Protein AF-A0A2G9USZ8-F1 (afdb_monomer_lite)

Secondary structure (DSSP, 8-state):
-PPPPHHHHHHHHHHHHHHHHHHHHHHT-TTT--EEEEEESSHHHHHHHHHHHHHHHHHT--EEEEEEE-------BTTB---HHHHHHHHHHHHHH--

pLDDT: mean 91.25, std 9.23, range [47.84, 97.75]

Foldseek 3Di:
DDDDPPVNVVVVVVVVVVVVVVVLVQQLDPVRDEDEAEFELDDVRVVVSVVVVVVCVVSNGHYDHYHHPPAQDADDDVNDRPDPVSVVSNVSSVVSVVD

Structure (mmCIF, N/CA/C/O backbone):
data_AF-A0A2G9USZ8-F1
#
_entry.id   AF-A0A2G9USZ8-F1
#
loop_
_atom_site.group_PDB
_atom_site.id
_atom_site.type_symbol
_atom_site.label_atom_id
_atom_site.label_alt_id
_atom_site.label_comp_id
_atom_site.label_asym_id
_atom_site.label_entity_id
_atom_site.label_seq_id
_atom_site.pdbx_PDB_ins_code
_atom_site.Cartn_x
_atom_site.Cartn_y
_atom_site.Cartn_z
_atom_site.occupancy
_atom_site.B_iso_or_equiv
_atom_site.auth_seq_id
_atom_site.auth_comp_id
_atom_site.auth_asym_id
_atom_site.auth_atom_id
_atom_site.pdbx_PDB_model_num
ATOM 1 N N . MET A 1 1 ? -10.941 38.283 29.178 1.00 47.84 1 MET A N 1
ATOM 2 C CA . MET A 1 1 ? -10.535 36.978 28.614 1.00 47.84 1 MET A CA 1
ATOM 3 C C . MET A 1 1 ? -10.956 35.938 29.628 1.00 47.84 1 MET A C 1
ATOM 5 O O . MET A 1 1 ? -10.371 35.911 30.698 1.00 47.84 1 MET A O 1
ATOM 9 N N . GLY A 1 2 ? -12.073 35.253 29.374 1.00 56.88 2 GLY A N 1
ATOM 10 C CA . GLY A 1 2 ? -12.709 34.379 30.360 1.00 56.88 2 GLY A CA 1
ATOM 11 C C . GLY A 1 2 ? -11.871 33.134 30.624 1.00 56.88 2 GLY A C 1
ATOM 12 O O . GLY A 1 2 ? -11.461 32.463 29.678 1.00 56.88 2 GLY A O 1
ATOM 13 N N . GLU A 1 3 ? -11.619 32.855 31.899 1.00 61.03 3 GLU A N 1
ATOM 14 C CA . GLU A 1 3 ? -11.097 31.573 32.358 1.00 61.03 3 GLU A CA 1
ATOM 15 C C . GLU A 1 3 ? -12.070 30.477 31.914 1.00 61.03 3 GLU A C 1
ATOM 17 O O . GLU A 1 3 ? -13.254 30.504 32.251 1.00 61.03 3 GLU A O 1
ATOM 22 N N . LEU A 1 4 ? -11.590 29.537 31.100 1.00 65.81 4 LEU A N 1
ATOM 23 C CA . LEU A 1 4 ? -12.329 28.312 30.819 1.00 65.81 4 LEU A CA 1
ATOM 24 C C . LEU A 1 4 ? -12.565 27.606 32.156 1.00 65.81 4 LEU A C 1
ATOM 26 O O . LEU A 1 4 ? -11.606 27.225 32.827 1.00 65.81 4 LEU A O 1
ATOM 30 N N . SER A 1 5 ? -13.832 27.438 32.538 1.00 83.62 5 SER A N 1
ATOM 31 C CA . SER A 1 5 ? -14.197 26.652 33.714 1.00 83.62 5 SER A CA 1
ATOM 32 C C . SER A 1 5 ? -13.579 25.253 33.599 1.00 83.62 5 SER A C 1
ATOM 34 O O . SER A 1 5 ? -13.604 24.634 32.528 1.00 83.62 5 SER A O 1
ATOM 36 N N . MET A 1 6 ? -13.014 24.737 34.696 1.00 83.56 6 MET A N 1
ATOM 37 C CA . MET A 1 6 ? -12.495 23.363 34.738 1.00 83.56 6 MET A CA 1
ATOM 38 C C . MET A 1 6 ? -13.568 22.344 34.334 1.00 83.56 6 MET A C 1
ATOM 40 O O . MET A 1 6 ? -13.248 21.356 33.678 1.00 83.56 6 MET A O 1
ATOM 44 N N . ASP A 1 7 ? -14.833 22.619 34.657 1.00 86.81 7 ASP A N 1
ATOM 45 C CA . ASP A 1 7 ? -15.970 21.773 34.290 1.00 86.81 7 ASP A CA 1
ATOM 46 C C . ASP A 1 7 ? -16.221 21.770 32.772 1.00 86.81 7 ASP A C 1
ATOM 48 O O . ASP A 1 7 ? -16.352 20.712 32.156 1.00 86.81 7 ASP A O 1
ATOM 52 N N . ASP A 1 8 ? -16.150 22.940 32.126 1.00 89.00 8 ASP A N 1
ATOM 53 C CA . ASP A 1 8 ? -16.250 23.044 30.664 1.00 89.00 8 ASP A CA 1
ATOM 54 C C . ASP A 1 8 ? -15.079 22.343 29.959 1.00 89.00 8 ASP A C 1
ATOM 56 O O . ASP A 1 8 ? -15.248 21.767 28.881 1.00 89.00 8 ASP A O 1
ATOM 60 N N . THR A 1 9 ? -13.890 22.372 30.566 1.00 90.06 9 THR A N 1
ATOM 61 C CA . THR A 1 9 ? -12.702 21.681 30.045 1.00 90.06 9 THR A CA 1
ATOM 62 C C . THR A 1 9 ? -12.853 20.163 30.160 1.00 90.06 9 THR A C 1
ATOM 64 O O . THR A 1 9 ? -12.606 19.445 29.190 1.00 90.06 9 THR A O 1
ATOM 67 N N . LEU A 1 10 ? -13.319 19.670 31.312 1.00 92.88 10 LEU A N 1
ATOM 68 C CA . LEU A 1 10 ? -13.595 18.249 31.542 1.00 92.88 10 LEU A CA 1
ATOM 69 C C . LEU A 1 10 ? -14.696 17.724 30.616 1.00 92.88 10 LEU A C 1
ATOM 71 O O . LEU A 1 10 ? -14.557 16.635 30.055 1.00 92.88 10 LEU A O 1
ATOM 75 N N . ARG A 1 11 ? -15.761 18.506 30.398 1.00 93.31 11 ARG A N 1
ATOM 76 C CA . ARG A 1 11 ? -16.842 18.137 29.475 1.00 93.31 11 ARG A CA 1
ATOM 77 C C . ARG A 1 11 ? -16.321 17.956 28.048 1.00 93.31 11 ARG A C 1
ATOM 79 O O . ARG A 1 11 ? -16.521 16.896 27.462 1.00 93.31 11 ARG A O 1
ATOM 86 N N . LYS A 1 12 ? -15.577 18.936 27.521 1.00 93.06 12 LYS A N 1
ATOM 87 C CA . LYS A 1 12 ? -14.981 18.859 26.172 1.00 93.06 12 LYS A CA 1
ATOM 88 C C . LYS A 1 12 ? -14.007 17.690 26.017 1.00 93.06 12 LYS A C 1
ATOM 90 O O . LYS A 1 12 ? -13.935 17.079 24.950 1.00 93.06 12 LYS A O 1
ATOM 95 N N . PHE A 1 13 ? -13.254 17.373 27.069 1.00 95.50 13 PHE A N 1
ATOM 96 C CA . PHE A 1 13 ? -12.340 16.234 27.061 1.00 95.50 13 PHE A CA 1
ATOM 97 C C . PHE A 1 13 ? -13.094 14.908 26.907 1.00 95.50 13 PHE A C 1
ATOM 99 O O . PHE A 1 13 ? -12.748 14.108 26.038 1.00 95.50 13 PHE A O 1
ATOM 106 N N . ASN A 1 14 ? -14.167 14.707 27.677 1.00 94.75 14 ASN A N 1
ATOM 107 C CA . ASN A 1 14 ? -15.010 13.514 27.561 1.00 94.75 14 ASN A CA 1
ATOM 108 C C . ASN A 1 14 ? -15.677 13.407 26.183 1.00 94.75 14 ASN A C 1
ATOM 110 O O . ASN A 1 14 ? -15.637 12.343 25.569 1.00 94.75 14 ASN A O 1
ATOM 114 N N . GLU A 1 15 ? -16.206 14.514 25.654 1.00 95.75 15 GLU A N 1
ATOM 115 C CA . GLU A 1 15 ? -16.786 14.552 24.304 1.00 95.75 15 GLU A CA 1
ATOM 116 C C . GLU A 1 15 ? -15.770 14.124 23.233 1.00 95.75 15 GLU A C 1
ATOM 118 O O . GLU A 1 15 ? -16.083 13.315 22.357 1.00 95.75 15 GLU A O 1
ATOM 123 N N . THR A 1 16 ? -14.533 14.618 23.331 1.00 95.25 16 THR A N 1
ATOM 124 C CA . THR A 1 16 ? -13.449 14.262 22.404 1.00 95.25 16 THR A CA 1
ATOM 125 C C . THR A 1 16 ? -13.075 12.785 22.532 1.00 95.25 16 THR A C 1
ATOM 127 O O . THR A 1 16 ? -12.923 12.098 21.523 1.00 95.25 16 THR A O 1
ATOM 130 N N . LEU A 1 17 ? -12.970 12.257 23.756 1.00 96.19 17 LEU A N 1
ATOM 131 C CA . LEU A 1 17 ? -12.692 10.835 23.982 1.00 96.19 17 LEU A CA 1
ATOM 132 C C . LEU A 1 17 ? -13.764 9.932 23.366 1.00 96.19 17 LEU A C 1
ATOM 134 O O . LEU A 1 17 ? -13.434 8.916 22.754 1.00 96.19 17 LEU A O 1
ATOM 138 N N . ASP A 1 18 ? -15.036 10.300 23.492 1.00 96.44 18 ASP A N 1
ATOM 139 C CA . ASP A 1 18 ? -16.135 9.527 22.917 1.00 96.44 18 ASP A CA 1
ATOM 140 C C . ASP A 1 18 ? -16.163 9.594 21.387 1.00 96.44 18 ASP A C 1
ATOM 142 O O . ASP A 1 18 ? -16.587 8.637 20.736 1.00 96.44 18 ASP A O 1
ATOM 146 N N . GLN A 1 19 ? -15.697 10.692 20.788 1.00 96.12 19 GLN A N 1
ATOM 147 C CA . GLN A 1 19 ? -15.470 10.763 19.342 1.00 96.12 19 GLN A CA 1
ATOM 148 C C . GLN A 1 19 ? -14.310 9.857 18.915 1.00 96.12 19 GLN A C 1
ATOM 150 O 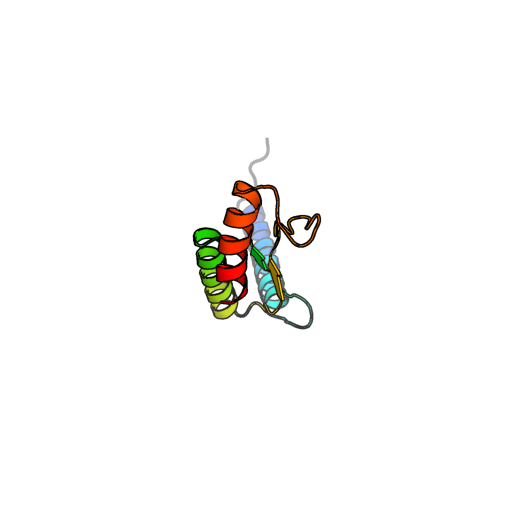O . GLN A 1 19 ? -14.455 9.090 17.966 1.00 96.12 19 GLN A O 1
ATOM 155 N N . VAL A 1 20 ? -13.188 9.875 19.641 1.00 95.38 20 VAL A N 1
ATOM 156 C CA . VAL A 1 20 ? -12.021 9.026 19.343 1.00 95.38 20 VAL A CA 1
ATOM 157 C C . VAL A 1 20 ? -12.367 7.541 19.438 1.00 95.38 20 VAL A C 1
ATOM 159 O O . VAL A 1 20 ? -11.983 6.768 18.563 1.00 95.38 20 VAL A O 1
ATOM 162 N N . LYS A 1 21 ? -13.137 7.132 20.454 1.00 95.12 21 LYS A N 1
ATOM 163 C CA . LYS A 1 21 ? -13.608 5.743 20.585 1.00 95.12 21 LYS A CA 1
ATOM 164 C C . LYS A 1 21 ? -14.470 5.319 19.400 1.00 95.12 21 LYS A C 1
ATOM 166 O O . LYS A 1 21 ? -14.282 4.220 18.889 1.00 95.12 21 LYS A O 1
ATOM 171 N N . ARG A 1 22 ? -15.386 6.187 18.954 1.00 95.00 22 ARG A N 1
ATOM 172 C CA . ARG A 1 22 ? -16.233 5.929 17.781 1.00 95.00 22 ARG A CA 1
ATOM 173 C C . ARG A 1 22 ? -15.400 5.780 16.509 1.00 95.00 22 ARG A C 1
ATOM 175 O O . ARG A 1 22 ? -15.517 4.760 15.840 1.00 95.00 22 ARG A O 1
ATOM 182 N N . MET A 1 23 ? -14.479 6.712 16.256 1.00 94.12 23 MET A N 1
ATOM 183 C CA . MET A 1 23 ? -13.560 6.631 15.113 1.00 94.12 23 MET A CA 1
ATOM 184 C C . MET A 1 23 ? -12.704 5.360 15.145 1.00 94.12 23 MET A C 1
ATOM 186 O O . MET A 1 23 ? -12.481 4.742 14.112 1.00 94.12 23 MET A O 1
ATOM 190 N N . ASN A 1 24 ? -12.248 4.920 16.324 1.00 93.94 24 ASN A N 1
ATOM 191 C CA . ASN A 1 24 ? -11.458 3.691 16.439 1.00 93.94 24 ASN A CA 1
ATOM 192 C C . ASN A 1 24 ? -12.239 2.442 15.999 1.00 93.94 24 ASN A C 1
ATOM 194 O O . ASN A 1 24 ? -11.658 1.556 15.379 1.00 93.94 24 ASN A O 1
ATOM 198 N N . VAL A 1 25 ? -13.538 2.375 16.308 1.00 95.69 25 VAL A N 1
ATOM 199 C CA . VAL A 1 25 ? -14.408 1.275 15.864 1.00 95.69 25 VAL A CA 1
ATOM 200 C C . VAL A 1 25 ? -14.590 1.312 14.347 1.00 95.69 25 VAL A C 1
ATOM 202 O O . VAL A 1 25 ? -14.496 0.273 13.702 1.00 95.69 25 VAL A O 1
ATOM 205 N N . GLU A 1 26 ? -14.793 2.497 13.769 1.00 95.50 26 GLU A N 1
ATOM 206 C CA . GLU A 1 26 ? -14.953 2.669 12.319 1.00 95.50 26 GLU A CA 1
ATOM 207 C C . GLU A 1 26 ? -13.672 2.344 11.538 1.00 95.50 26 GLU A C 1
ATOM 209 O O . GLU A 1 26 ? -13.742 1.679 10.506 1.00 95.50 26 GLU A O 1
ATOM 214 N N . PHE A 1 27 ? -12.498 2.727 12.054 1.00 95.44 27 PHE A N 1
ATOM 215 C CA . PHE A 1 27 ? -11.206 2.386 11.443 1.00 95.44 27 PHE A CA 1
ATOM 216 C C . PHE A 1 27 ? -10.925 0.881 11.411 1.00 95.44 27 PHE A C 1
ATOM 218 O O . PHE A 1 27 ? -10.171 0.421 10.559 1.00 95.44 27 PHE A O 1
ATOM 225 N N . LYS A 1 28 ? -11.520 0.119 12.330 1.00 95.88 28 LYS A N 1
ATOM 226 C CA . LYS A 1 28 ? -11.371 -1.340 12.412 1.00 95.88 28 LYS A CA 1
ATOM 227 C C . LYS A 1 28 ? -12.432 -2.104 11.622 1.00 95.88 28 LYS A C 1
ATOM 229 O O . LYS A 1 28 ? -12.390 -3.330 11.595 1.00 95.88 28 LYS A O 1
ATOM 234 N N . ASN A 1 29 ? -13.406 -1.413 11.026 1.00 96.56 29 ASN A N 1
ATOM 235 C CA . ASN A 1 29 ? -14.443 -2.051 10.228 1.00 96.56 29 ASN A CA 1
ATOM 236 C C . ASN A 1 29 ? -14.022 -2.105 8.742 1.00 96.56 29 ASN A C 1
ATOM 238 O O . ASN A 1 29 ? -14.056 -1.058 8.091 1.00 96.56 29 ASN A O 1
ATOM 242 N N . PRO A 1 30 ? -13.687 -3.289 8.186 1.00 95.31 30 PRO A N 1
ATOM 243 C CA . PRO A 1 30 ? -13.254 -3.431 6.792 1.00 95.31 30 PRO A CA 1
ATOM 244 C C . PRO A 1 30 ? -14.339 -3.069 5.765 1.00 95.31 30 PRO A C 1
ATOM 246 O O . PRO A 1 30 ? -14.009 -2.684 4.648 1.00 95.31 30 PRO A O 1
ATOM 249 N N . ASP A 1 31 ? -15.625 -3.139 6.133 1.00 96.25 31 ASP A N 1
ATOM 250 C CA . ASP A 1 31 ? -16.733 -2.764 5.241 1.00 96.25 31 ASP A CA 1
ATOM 251 C C . ASP A 1 31 ? -16.890 -1.237 5.110 1.00 96.25 31 ASP A C 1
ATOM 253 O O . ASP A 1 31 ? -17.570 -0.752 4.203 1.00 96.25 31 ASP A O 1
ATOM 257 N N . LEU A 1 32 ? -16.288 -0.469 6.028 1.00 95.75 32 LEU A N 1
ATOM 258 C CA . LEU A 1 32 ? -16.356 0.996 6.057 1.00 95.75 32 LEU A CA 1
ATOM 259 C C . LEU A 1 32 ? -15.025 1.653 5.690 1.00 95.75 32 LEU A C 1
ATOM 261 O O . LEU A 1 32 ? -15.022 2.673 4.999 1.00 95.75 32 LEU A O 1
ATOM 265 N N . THR A 1 33 ? -13.907 1.094 6.159 1.00 96.81 33 THR A N 1
ATOM 266 C CA . THR A 1 33 ? -12.580 1.698 6.025 1.00 96.81 33 THR A CA 1
ATOM 267 C C . THR A 1 33 ? -11.547 0.670 5.583 1.00 96.81 33 THR A C 1
ATOM 269 O O . THR A 1 33 ? -11.406 -0.382 6.196 1.00 96.81 33 THR A O 1
ATOM 272 N N . THR A 1 34 ? -10.744 1.036 4.584 1.00 96.19 34 THR A N 1
ATOM 273 C CA . THR A 1 34 ? -9.529 0.314 4.196 1.00 96.19 34 THR A CA 1
ATOM 274 C C . THR A 1 34 ? -8.367 1.292 4.035 1.00 96.19 34 THR A C 1
ATOM 276 O O . THR A 1 34 ? -8.558 2.446 3.637 1.00 96.19 34 THR A O 1
ATOM 279 N N . PHE A 1 35 ? -7.156 0.848 4.354 1.00 97.62 35 PHE A N 1
ATOM 280 C CA . PHE A 1 35 ? -5.928 1.604 4.157 1.00 97.62 35 PHE A CA 1
ATOM 281 C C . PHE A 1 35 ? -5.261 1.190 2.839 1.00 97.62 35 PHE A C 1
ATOM 283 O O . PHE A 1 35 ? -5.081 0.006 2.563 1.00 97.62 35 PHE A O 1
ATOM 290 N N . VAL A 1 36 ? -4.850 2.172 2.032 1.00 97.56 36 VAL A N 1
ATOM 291 C CA . VAL A 1 36 ? -4.107 1.941 0.783 1.00 97.56 36 VAL A CA 1
ATOM 292 C C . VAL A 1 36 ? -2.674 2.421 0.965 1.00 97.56 36 VAL A C 1
ATOM 294 O O . VAL A 1 36 ? -2.424 3.617 1.125 1.00 97.56 36 VAL A O 1
ATOM 297 N N . CYS A 1 37 ? -1.717 1.497 0.939 1.00 97.44 37 CYS A N 1
ATOM 298 C CA . CYS A 1 37 ? -0.303 1.845 1.053 1.00 97.44 37 CYS A CA 1
ATOM 299 C C . CYS A 1 37 ? 0.226 2.355 -0.292 1.00 97.44 37 CYS A C 1
ATOM 301 O O . CYS A 1 37 ? -0.020 1.746 -1.327 1.00 97.44 37 CYS A O 1
ATOM 303 N N . VAL A 1 38 ? 0.991 3.448 -0.289 1.00 97.44 38 VAL A N 1
ATOM 304 C CA . VAL A 1 38 ? 1.658 3.967 -1.492 1.00 97.44 38 VAL A CA 1
ATOM 305 C C . VAL A 1 38 ? 3.157 3.995 -1.245 1.00 97.44 38 VAL A C 1
ATOM 307 O O . VAL A 1 38 ? 3.612 4.618 -0.287 1.00 97.44 38 VAL A O 1
ATOM 310 N N . CYS A 1 39 ? 3.926 3.342 -2.109 1.00 97.06 39 CYS A N 1
ATOM 311 C CA . CYS A 1 39 ? 5.377 3.246 -1.982 1.00 97.06 39 CYS A CA 1
ATOM 312 C C . CYS A 1 39 ? 6.073 3.424 -3.334 1.00 97.06 39 CYS A C 1
ATOM 314 O O . CYS A 1 39 ? 5.431 3.450 -4.382 1.00 97.06 39 CYS A O 1
ATOM 316 N N . ILE A 1 40 ? 7.395 3.576 -3.317 1.00 96.62 40 ILE A N 1
ATOM 317 C CA . ILE A 1 40 ? 8.236 3.487 -4.517 1.00 96.62 40 ILE A CA 1
ATOM 318 C C . ILE A 1 40 ? 9.044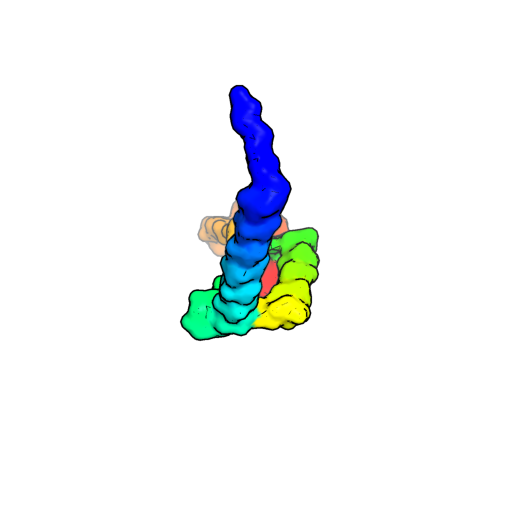 2.187 -4.473 1.00 96.62 40 ILE A C 1
ATOM 320 O O . ILE A 1 40 ? 9.319 1.658 -3.397 1.00 96.62 40 ILE A O 1
ATOM 324 N N . ALA A 1 41 ? 9.453 1.680 -5.638 1.00 95.81 41 ALA A N 1
ATOM 325 C CA . ALA A 1 41 ? 10.232 0.444 -5.759 1.00 95.81 41 ALA A CA 1
ATOM 326 C C . ALA A 1 41 ? 11.713 0.643 -5.364 1.00 95.81 41 ALA A C 1
ATOM 328 O O . ALA A 1 41 ? 12.618 0.583 -6.199 1.00 95.81 41 ALA A O 1
ATOM 329 N N . GLU A 1 42 ? 11.951 0.929 -4.083 1.00 94.44 42 GLU A N 1
ATOM 330 C CA . GLU A 1 42 ? 13.266 1.127 -3.474 1.00 94.44 42 GLU A CA 1
ATOM 331 C C . GLU A 1 42 ? 13.304 0.526 -2.062 1.00 94.44 42 GLU A C 1
ATOM 333 O O . GLU A 1 42 ? 12.292 0.478 -1.365 1.00 94.44 42 GLU A O 1
ATOM 338 N N . PHE A 1 43 ? 14.496 0.124 -1.611 1.00 92.88 43 PHE A N 1
ATOM 339 C CA . PHE A 1 43 ? 14.688 -0.615 -0.358 1.00 92.88 43 PHE A CA 1
ATOM 340 C C . PHE A 1 43 ? 14.035 0.040 0.868 1.00 92.88 43 PHE A C 1
ATOM 342 O O . PHE A 1 43 ? 13.243 -0.594 1.557 1.00 92.88 43 PHE A O 1
ATOM 349 N N . LEU A 1 44 ? 14.346 1.313 1.136 1.00 95.69 44 LEU A N 1
ATOM 350 C CA . LEU A 1 44 ? 13.837 2.003 2.326 1.00 95.69 44 LEU A CA 1
ATOM 351 C C . LEU A 1 44 ? 12.320 2.209 2.261 1.00 95.69 44 LEU A C 1
ATOM 353 O O . LEU A 1 44 ? 11.647 2.090 3.279 1.00 95.69 44 LEU A O 1
ATOM 357 N N . SER A 1 45 ? 11.775 2.484 1.072 1.00 96.50 45 SER A N 1
ATOM 358 C CA . SER A 1 45 ? 10.334 2.683 0.914 1.00 96.50 45 SER A CA 1
ATOM 359 C C . SER A 1 45 ? 9.561 1.387 1.140 1.00 96.50 45 SER A C 1
ATOM 361 O O . SER A 1 45 ? 8.507 1.428 1.771 1.00 96.50 45 SER A O 1
ATOM 363 N N . LEU A 1 46 ? 10.073 0.253 0.654 1.00 95.12 46 LEU A N 1
ATOM 364 C CA . LEU A 1 46 ? 9.466 -1.053 0.908 1.00 95.12 46 LEU A CA 1
ATOM 365 C C . LEU A 1 46 ? 9.579 -1.448 2.380 1.00 95.12 46 LEU A C 1
ATOM 367 O O . LEU A 1 46 ? 8.582 -1.856 2.965 1.00 95.12 46 LEU A O 1
ATOM 371 N N . TYR A 1 47 ? 10.745 -1.246 2.996 1.00 96.12 47 TYR A N 1
ATOM 372 C CA . TYR A 1 47 ? 10.960 -1.541 4.414 1.00 96.12 47 TYR A CA 1
ATOM 373 C C . TYR A 1 47 ? 9.993 -0.772 5.328 1.00 96.12 47 TYR A C 1
ATOM 375 O O . TYR A 1 47 ? 9.368 -1.349 6.217 1.00 96.12 47 TYR A O 1
ATOM 383 N N . GLU A 1 48 ? 9.812 0.529 5.089 1.00 97.25 48 GLU A N 1
ATOM 384 C CA . GLU A 1 48 ? 8.848 1.326 5.855 1.00 97.25 48 GLU A CA 1
ATOM 385 C C . GLU A 1 48 ? 7.396 0.917 5.567 1.00 97.25 48 GLU A C 1
ATOM 387 O O . GLU A 1 48 ? 6.569 0.904 6.478 1.00 97.25 48 GLU A O 1
ATOM 392 N N . THR A 1 49 ? 7.084 0.516 4.330 1.00 96.81 49 THR A N 1
ATOM 393 C CA . THR A 1 49 ? 5.743 0.026 3.968 1.00 96.81 49 THR A CA 1
ATOM 394 C C . THR A 1 49 ? 5.422 -1.299 4.657 1.00 96.81 49 THR A C 1
ATOM 396 O O . THR A 1 49 ? 4.316 -1.471 5.163 1.00 96.81 49 THR A O 1
ATOM 399 N N . GLU A 1 50 ? 6.389 -2.212 4.756 1.00 96.31 50 GLU A N 1
ATOM 400 C CA . GLU A 1 50 ? 6.236 -3.467 5.494 1.00 96.31 50 GLU A CA 1
ATOM 401 C C . GLU A 1 50 ? 5.967 -3.199 6.981 1.00 96.31 50 GLU A C 1
ATOM 403 O O . GLU A 1 50 ? 5.010 -3.726 7.551 1.00 96.31 50 GLU A O 1
ATOM 408 N N . ARG A 1 51 ? 6.758 -2.316 7.606 1.00 97.75 51 ARG A N 1
ATOM 409 C CA . ARG A 1 51 ? 6.554 -1.913 9.007 1.00 97.75 51 ARG A CA 1
ATOM 410 C C . ARG A 1 51 ? 5.183 -1.275 9.229 1.00 97.75 51 ARG A C 1
ATOM 412 O O . ARG A 1 51 ? 4.539 -1.568 10.236 1.00 97.75 51 ARG A O 1
ATOM 419 N N . LEU A 1 52 ? 4.729 -0.438 8.295 1.00 97.56 52 LEU A N 1
ATOM 420 C CA . LEU A 1 52 ? 3.400 0.169 8.329 1.00 97.56 52 LEU A CA 1
ATOM 421 C C . LEU A 1 52 ? 2.297 -0.896 8.273 1.00 97.56 52 LEU A C 1
ATOM 423 O O . LEU A 1 52 ? 1.402 -0.879 9.114 1.00 97.56 52 LEU A O 1
ATOM 427 N N . ILE A 1 53 ? 2.375 -1.848 7.338 1.00 96.88 53 ILE A N 1
ATOM 428 C CA . ILE A 1 53 ? 1.395 -2.941 7.208 1.00 96.88 53 ILE A CA 1
ATOM 429 C C . ILE A 1 53 ? 1.360 -3.805 8.473 1.00 96.88 53 ILE A C 1
ATOM 431 O O . ILE A 1 53 ? 0.278 -4.148 8.957 1.00 96.88 53 ILE A O 1
ATOM 435 N N . GLN A 1 54 ? 2.524 -4.119 9.051 1.00 97.31 54 GLN A N 1
ATOM 436 C CA . GLN A 1 54 ? 2.601 -4.861 10.311 1.00 97.31 54 GLN A CA 1
ATOM 437 C C . GLN A 1 54 ? 1.895 -4.117 11.451 1.00 97.31 54 GLN A C 1
ATOM 439 O O . GLN A 1 54 ? 1.217 -4.747 12.262 1.00 97.31 54 GLN A O 1
ATOM 444 N N . GLU A 1 55 ? 2.029 -2.792 11.527 1.00 97.69 55 GLU A N 1
ATOM 445 C CA . GLU A 1 55 ? 1.358 -2.000 12.559 1.00 97.69 55 GLU A CA 1
ATOM 446 C C . GLU A 1 55 ? -0.152 -1.895 12.318 1.00 97.69 55 GLU A C 1
ATOM 448 O O . GLU A 1 55 ? -0.926 -2.121 13.246 1.00 97.69 55 GLU A O 1
ATOM 453 N N . LEU A 1 56 ? -0.592 -1.660 11.077 1.00 97.00 56 LEU A N 1
ATOM 454 C CA . LEU A 1 56 ? -2.017 -1.664 10.715 1.00 97.00 56 LEU A CA 1
ATOM 455 C C . LEU A 1 56 ? -2.684 -2.995 11.084 1.00 97.00 56 LEU A C 1
ATOM 457 O O . LEU A 1 56 ? -3.740 -3.006 11.717 1.00 97.00 56 LEU A O 1
ATOM 461 N N . THR A 1 57 ? -2.006 -4.110 10.798 1.00 95.44 57 THR A N 1
ATOM 462 C CA . THR A 1 57 ? -2.475 -5.458 11.144 1.00 95.44 57 THR A CA 1
ATOM 463 C C . THR A 1 57 ? -2.615 -5.640 12.658 1.00 95.44 57 THR A C 1
ATOM 465 O O . THR A 1 57 ? -3.637 -6.142 13.123 1.00 95.44 57 THR A O 1
ATOM 468 N N . LYS A 1 58 ? -1.634 -5.191 13.459 1.00 96.81 58 LYS A N 1
ATOM 469 C CA . LYS A 1 58 ? -1.718 -5.240 14.935 1.00 96.81 58 LYS A CA 1
ATOM 470 C C . LYS A 1 58 ? -2.873 -4.404 15.482 1.00 96.81 58 LYS A C 1
ATOM 472 O O . LYS A 1 58 ? -3.488 -4.793 16.472 1.00 96.81 58 LYS A O 1
ATOM 477 N N . GLN A 1 59 ? -3.157 -3.264 14.854 1.00 95.19 59 GLN A N 1
ATOM 478 C CA . GLN A 1 59 ? -4.268 -2.390 15.231 1.00 95.19 59 GLN A CA 1
ATOM 479 C C . GLN A 1 59 ? -5.624 -2.873 14.689 1.00 95.19 59 GLN A C 1
ATOM 481 O O . GLN A 1 59 ? -6.647 -2.290 15.045 1.00 95.19 59 GLN A O 1
ATOM 486 N N . GLY A 1 60 ? -5.661 -3.933 13.872 1.00 95.12 60 GLY A N 1
ATOM 487 C CA . GLY A 1 60 ? -6.885 -4.461 13.267 1.00 95.12 60 GLY A CA 1
ATOM 488 C C . GLY A 1 60 ? -7.494 -3.536 12.212 1.00 95.12 60 GLY A C 1
ATOM 489 O O . GLY A 1 60 ? -8.708 -3.531 12.046 1.00 95.12 60 GLY A O 1
ATOM 490 N N . ILE A 1 61 ? -6.668 -2.721 11.553 1.00 96.88 61 ILE A N 1
ATOM 491 C CA . ILE A 1 61 ? -7.082 -1.858 10.445 1.00 96.88 61 ILE A CA 1
ATOM 492 C C . ILE A 1 61 ? -6.852 -2.624 9.146 1.00 96.88 61 ILE A C 1
ATOM 494 O O . ILE A 1 61 ? -5.755 -3.134 8.908 1.00 96.88 61 ILE A O 1
ATOM 498 N N . ASP A 1 62 ? -7.884 -2.694 8.311 1.00 96.94 62 ASP A N 1
ATOM 499 C CA . ASP A 1 62 ? -7.818 -3.393 7.034 1.00 96.94 62 ASP A CA 1
ATOM 500 C C . ASP A 1 62 ? -6.853 -2.705 6.058 1.00 96.94 62 ASP A C 1
ATOM 502 O O . ASP A 1 62 ? -6.876 -1.486 5.879 1.00 96.94 62 ASP A O 1
ATOM 506 N N . THR A 1 63 ? -5.997 -3.501 5.421 1.00 95.88 63 THR A N 1
ATOM 507 C CA . THR A 1 63 ? -5.119 -3.081 4.328 1.00 95.88 63 THR A CA 1
ATOM 508 C C . THR A 1 63 ? -4.899 -4.265 3.399 1.00 95.88 63 THR A C 1
ATOM 510 O O . THR A 1 63 ? -4.372 -5.303 3.795 1.00 95.88 63 THR A O 1
ATOM 513 N N . HIS A 1 64 ? -5.342 -4.131 2.155 1.00 94.56 64 HIS A N 1
ATOM 514 C CA . HIS A 1 64 ? -5.205 -5.178 1.138 1.00 94.56 64 HIS A CA 1
ATOM 515 C C . HIS A 1 64 ? -4.799 -4.619 -0.234 1.00 94.56 64 HIS A C 1
ATOM 517 O O . HIS A 1 64 ? -4.728 -5.363 -1.209 1.00 94.56 64 HIS A O 1
ATOM 523 N N . ASN A 1 65 ? -4.506 -3.314 -0.315 1.00 94.44 65 ASN A N 1
ATOM 524 C CA . ASN A 1 65 ? -4.095 -2.638 -1.543 1.00 94.44 65 ASN A CA 1
ATOM 525 C C . ASN A 1 65 ? -2.768 -1.905 -1.337 1.00 94.44 65 ASN A C 1
ATOM 527 O O . ASN A 1 65 ? -2.611 -1.123 -0.395 1.00 94.44 65 ASN A O 1
ATOM 531 N N . ILE A 1 66 ? -1.840 -2.101 -2.273 1.00 96.19 66 ILE A N 1
ATOM 532 C CA . ILE A 1 66 ? -0.571 -1.373 -2.331 1.00 96.19 66 ILE A CA 1
ATOM 533 C C . ILE A 1 66 ? -0.412 -0.785 -3.733 1.00 96.19 66 ILE A C 1
ATOM 535 O O . ILE A 1 66 ? -0.572 -1.484 -4.732 1.00 96.19 66 ILE A O 1
ATOM 539 N N . ILE A 1 67 ? -0.080 0.501 -3.810 1.00 97.06 67 ILE A N 1
ATOM 540 C CA . ILE A 1 67 ? 0.236 1.212 -5.047 1.00 97.06 67 ILE A CA 1
ATOM 541 C C . ILE A 1 67 ? 1.739 1.469 -5.083 1.00 97.06 67 ILE A C 1
ATOM 543 O O . ILE A 1 67 ? 2.270 2.235 -4.277 1.00 97.06 67 ILE A O 1
ATOM 547 N N . VAL A 1 68 ? 2.416 0.887 -6.070 1.00 96.56 68 VAL A N 1
ATOM 548 C CA . VAL A 1 68 ? 3.818 1.204 -6.356 1.00 96.56 68 VAL A CA 1
ATOM 549 C C . VAL A 1 68 ? 3.868 2.349 -7.366 1.00 96.56 68 VAL A C 1
ATOM 551 O O . VAL A 1 68 ? 3.513 2.190 -8.532 1.00 96.56 68 VAL A O 1
ATOM 554 N N . ASN A 1 69 ? 4.288 3.525 -6.911 1.00 94.44 69 ASN A N 1
ATOM 555 C CA . ASN A 1 69 ? 4.350 4.746 -7.704 1.00 94.44 69 ASN A CA 1
ATOM 556 C C . ASN A 1 69 ? 5.770 5.006 -8.248 1.00 94.44 69 ASN A C 1
ATOM 558 O O . ASN A 1 69 ? 6.751 4.400 -7.817 1.00 94.44 69 ASN A O 1
ATOM 562 N N . GLN A 1 70 ? 5.885 5.953 -9.185 1.00 94.44 70 GLN A N 1
ATOM 563 C CA . GLN A 1 70 ? 7.152 6.426 -9.765 1.00 94.44 70 GLN A CA 1
ATOM 564 C C . GLN A 1 70 ? 7.989 5.320 -10.430 1.00 94.44 70 GLN A C 1
ATOM 566 O O . GLN A 1 70 ? 9.225 5.365 -10.444 1.00 94.44 70 GLN A O 1
ATOM 571 N N . LEU A 1 71 ? 7.308 4.326 -10.999 1.00 94.19 71 LEU A N 1
ATOM 572 C CA . LEU A 1 71 ? 7.936 3.321 -11.842 1.00 94.19 71 LEU A CA 1
ATOM 573 C C . LEU A 1 71 ? 8.390 3.964 -13.152 1.00 94.19 71 LEU A C 1
ATOM 575 O O . LEU A 1 71 ? 7.624 4.651 -13.831 1.00 94.19 71 LEU A O 1
ATOM 579 N N . LEU A 1 72 ? 9.658 3.755 -13.492 1.00 91.69 72 LEU A N 1
ATOM 580 C CA . LEU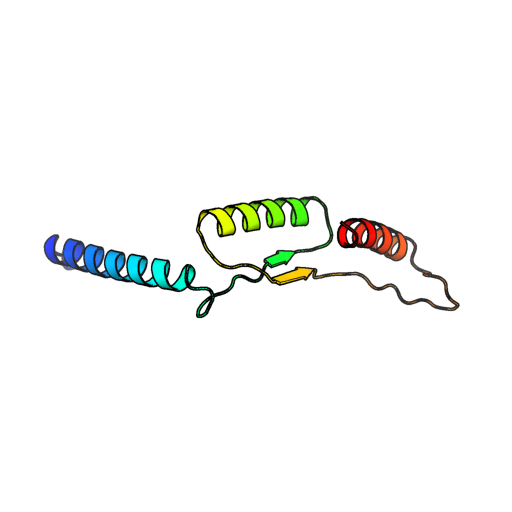 A 1 72 ? 10.227 4.232 -14.738 1.00 91.69 72 LEU A CA 1
ATOM 581 C C . LEU A 1 72 ? 10.030 3.174 -15.818 1.00 91.69 72 LEU A C 1
ATOM 583 O O . LEU A 1 72 ? 10.673 2.134 -15.770 1.00 91.69 72 LEU A O 1
ATOM 587 N N . PHE A 1 73 ? 9.225 3.475 -16.828 1.00 89.75 73 PHE A N 1
ATOM 588 C CA . PHE A 1 73 ? 9.104 2.645 -18.024 1.00 89.75 73 PHE A CA 1
ATOM 589 C C . PHE A 1 73 ? 9.931 3.285 -19.142 1.00 89.75 73 PHE A C 1
ATOM 591 O O . PHE A 1 73 ? 9.529 4.320 -19.670 1.00 89.75 73 PHE A O 1
ATOM 598 N N . PRO A 1 74 ? 11.133 2.766 -19.448 1.00 85.81 74 PRO A N 1
ATOM 599 C CA . PRO A 1 74 ? 11.975 3.368 -20.468 1.00 85.81 74 PRO A CA 1
ATOM 600 C C . PRO A 1 74 ? 11.428 3.089 -21.872 1.00 85.81 74 PRO A C 1
ATOM 602 O O . PRO A 1 74 ? 11.132 1.942 -22.201 1.00 85.81 74 PRO A O 1
ATOM 605 N N . ASP A 1 75 ? 11.386 4.120 -22.717 1.00 82.69 75 ASP A N 1
ATOM 606 C CA . ASP A 1 75 ? 11.069 3.955 -24.134 1.00 82.69 75 ASP A CA 1
ATOM 607 C C . ASP A 1 75 ? 12.113 3.068 -24.821 1.00 82.69 75 ASP A C 1
ATOM 609 O O . ASP A 1 75 ? 13.329 3.264 -24.691 1.00 82.69 75 ASP A O 1
ATOM 613 N N . THR A 1 76 ? 11.628 2.092 -25.582 1.00 78.44 76 THR A N 1
ATOM 614 C CA . THR A 1 76 ? 12.463 1.229 -26.414 1.00 78.44 76 THR A CA 1
ATOM 615 C C . THR A 1 76 ? 12.425 1.731 -27.849 1.00 78.44 76 THR A C 1
ATOM 617 O O . THR A 1 76 ? 11.449 1.512 -28.563 1.00 78.44 76 THR A O 1
ATOM 620 N N . THR A 1 77 ? 13.495 2.386 -28.290 1.00 73.56 77 THR A N 1
ATOM 621 C CA . THR A 1 77 ? 13.731 2.661 -29.716 1.00 73.56 77 THR A CA 1
ATOM 622 C C . THR A 1 77 ? 14.565 1.508 -30.270 1.00 73.56 77 THR A C 1
ATOM 624 O O . THR A 1 77 ? 15.612 1.186 -29.706 1.00 73.56 77 THR A O 1
ATOM 627 N N . ASP A 1 78 ? 14.073 0.831 -31.311 1.00 73.19 78 ASP A N 1
ATOM 628 C CA . ASP A 1 78 ? 14.703 -0.360 -31.913 1.00 73.19 78 ASP A CA 1
ATOM 629 C C . ASP A 1 78 ? 14.926 -1.534 -30.934 1.00 73.19 78 ASP A C 1
ATOM 631 O O . ASP A 1 78 ? 15.896 -2.283 -31.031 1.00 73.19 78 ASP A O 1
ATOM 635 N N . GLY A 1 79 ? 14.036 -1.689 -29.944 1.00 71.19 79 GLY A N 1
ATOM 636 C CA . GLY A 1 79 ? 14.115 -2.756 -28.935 1.00 71.19 79 GLY A CA 1
ATOM 637 C C . GLY A 1 79 ? 15.171 -2.537 -27.841 1.00 71.19 79 GLY A C 1
ATOM 638 O O . GLY A 1 79 ? 15.312 -3.376 -26.952 1.00 71.19 79 GLY A O 1
ATOM 639 N N . CYS A 1 80 ? 15.882 -1.403 -27.859 1.00 68.50 80 CYS A N 1
ATOM 640 C CA . CYS A 1 80 ? 16.931 -1.073 -26.895 1.00 68.50 80 CYS A CA 1
ATOM 641 C C . CYS A 1 80 ? 16.613 0.214 -26.115 1.00 68.50 80 CYS A C 1
ATOM 643 O O . CYS A 1 80 ? 16.164 1.216 -26.669 1.00 68.50 80 CYS A O 1
ATOM 645 N N . VAL A 1 81 ? 16.914 0.216 -24.811 1.00 78.88 81 VAL A N 1
ATOM 646 C CA . VAL A 1 81 ? 16.848 1.426 -23.975 1.00 78.88 81 VAL A CA 1
ATOM 647 C C . VAL A 1 81 ? 18.113 2.254 -24.198 1.00 78.88 81 VAL A C 1
ATOM 649 O O . VAL A 1 81 ? 19.193 1.878 -23.745 1.00 78.88 81 VAL A O 1
ATOM 65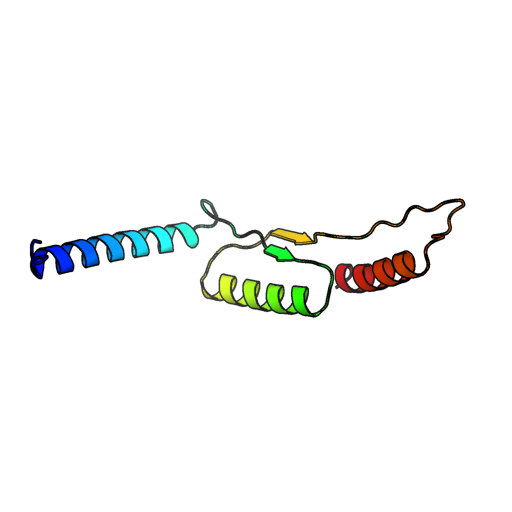2 N N . GLN A 1 82 ? 17.983 3.402 -24.859 1.00 82.69 82 GLN A N 1
ATOM 653 C CA . GLN A 1 82 ? 19.125 4.263 -25.212 1.00 82.69 82 GLN A CA 1
ATOM 654 C C . GLN A 1 82 ? 19.763 4.944 -23.980 1.00 82.69 82 GLN A C 1
ATOM 656 O O . GLN A 1 82 ? 20.969 5.194 -23.922 1.00 82.69 82 GLN A O 1
ATOM 661 N N . CYS A 1 83 ? 18.967 5.221 -22.943 1.00 87.75 83 CYS A N 1
ATOM 662 C CA . CYS A 1 83 ? 19.414 5.885 -21.720 1.00 87.75 83 CYS A CA 1
ATOM 663 C C . CYS A 1 83 ? 19.979 4.885 -20.689 1.00 87.75 83 CYS A C 1
ATOM 665 O O . CYS A 1 83 ? 19.227 4.220 -19.973 1.00 87.75 83 CYS A O 1
ATOM 667 N N . LYS A 1 84 ? 21.311 4.850 -20.518 1.00 89.25 84 LYS A N 1
ATOM 668 C CA . LYS A 1 84 ? 21.994 3.969 -19.540 1.00 89.25 84 LYS A CA 1
ATOM 669 C C . LYS A 1 84 ? 21.482 4.136 -18.100 1.00 89.25 84 LYS A C 1
ATOM 671 O O . LYS A 1 84 ? 21.280 3.149 -17.399 1.00 89.25 84 LYS A O 1
ATOM 676 N N . LYS A 1 85 ? 21.251 5.379 -17.656 1.00 91.38 85 LYS A N 1
ATOM 677 C CA . LYS A 1 85 ? 20.729 5.673 -16.304 1.00 91.38 85 LYS A CA 1
ATOM 678 C C . LYS A 1 85 ? 19.298 5.161 -16.123 1.00 91.38 85 LYS A C 1
ATOM 680 O O . LYS A 1 85 ? 18.972 4.616 -15.075 1.00 91.38 85 LYS A O 1
ATOM 685 N N . CYS A 1 86 ? 18.471 5.304 -17.154 1.00 91.56 86 CYS A N 1
ATOM 686 C CA . CYS A 1 86 ? 17.083 4.863 -17.161 1.00 91.56 86 CYS A CA 1
ATOM 687 C C . CYS A 1 86 ? 17.005 3.336 -17.117 1.00 91.56 86 CYS A C 1
ATOM 689 O O . CYS A 1 86 ? 16.265 2.781 -16.315 1.00 91.56 86 CYS A O 1
ATOM 691 N N . GLN A 1 87 ? 17.852 2.657 -17.897 1.00 90.88 87 GLN A N 1
ATOM 692 C CA . GLN A 1 87 ? 17.968 1.202 -17.858 1.00 90.88 87 GLN A CA 1
ATOM 693 C C . GLN A 1 87 ? 18.423 0.699 -16.480 1.00 90.88 87 GLN A C 1
ATOM 695 O O . GLN A 1 87 ? 17.864 -0.265 -15.966 1.00 90.88 87 GLN A O 1
ATOM 700 N N . ALA A 1 88 ? 19.418 1.349 -15.865 1.00 91.88 88 ALA A N 1
ATOM 701 C CA . ALA A 1 88 ? 19.874 0.991 -14.523 1.00 91.88 88 ALA A CA 1
ATOM 702 C C . ALA A 1 88 ? 18.769 1.184 -13.470 1.00 91.88 88 ALA A C 1
ATOM 704 O O . ALA A 1 88 ? 18.552 0.297 -12.648 1.00 91.88 88 ALA A O 1
ATOM 705 N N . ARG A 1 89 ? 18.039 2.307 -13.524 1.00 92.44 89 ARG A N 1
ATOM 706 C CA . ARG A 1 89 ? 16.929 2.590 -12.603 1.00 92.44 89 ARG A CA 1
ATOM 707 C C . ARG A 1 89 ? 15.776 1.603 -12.774 1.00 92.44 89 ARG A C 1
ATOM 709 O O . ARG A 1 89 ? 15.310 1.073 -11.774 1.00 92.44 89 ARG A O 1
ATOM 716 N N . PHE A 1 90 ? 15.391 1.297 -14.014 1.00 92.56 90 PHE A N 1
ATOM 717 C CA . PHE A 1 90 ? 14.383 0.277 -14.309 1.00 92.56 90 PHE A CA 1
ATOM 718 C C . PHE A 1 90 ? 14.776 -1.078 -13.715 1.00 92.56 90 PHE A C 1
ATOM 720 O O . PHE A 1 90 ? 14.001 -1.644 -12.962 1.00 92.56 90 PHE A O 1
ATOM 727 N N . ARG A 1 91 ? 16.013 -1.550 -13.937 1.00 91.94 91 ARG A N 1
ATOM 728 C CA . ARG A 1 91 ? 16.492 -2.829 -13.373 1.00 91.94 91 ARG A CA 1
ATOM 729 C C . ARG A 1 91 ? 16.411 -2.884 -11.845 1.00 91.94 91 ARG A C 1
ATOM 731 O O . ARG A 1 91 ? 16.057 -3.923 -11.297 1.00 91.94 91 ARG A O 1
ATOM 738 N N . ILE A 1 92 ? 16.761 -1.793 -11.159 1.00 93.50 92 ILE A N 1
ATOM 739 C CA . ILE A 1 92 ? 16.667 -1.722 -9.693 1.00 93.50 92 ILE A CA 1
ATOM 740 C C . ILE A 1 92 ? 15.201 -1.794 -9.256 1.00 93.50 92 ILE A C 1
ATOM 742 O O . ILE A 1 92 ? 14.880 -2.579 -8.371 1.00 93.50 92 ILE A O 1
ATOM 746 N N . GLN A 1 93 ? 14.322 -1.017 -9.893 1.00 94.88 93 GLN A N 1
ATOM 747 C CA . GLN A 1 93 ? 12.895 -1.004 -9.572 1.00 94.88 93 GLN A CA 1
ATOM 748 C C . GLN A 1 93 ? 12.226 -2.355 -9.868 1.00 94.88 93 GLN A C 1
ATOM 750 O O . GLN A 1 93 ? 11.475 -2.843 -9.032 1.00 94.88 93 GLN A O 1
ATOM 755 N N . SER A 1 94 ? 12.546 -3.006 -10.993 1.00 93.62 94 SER A N 1
ATOM 756 C CA . SER A 1 94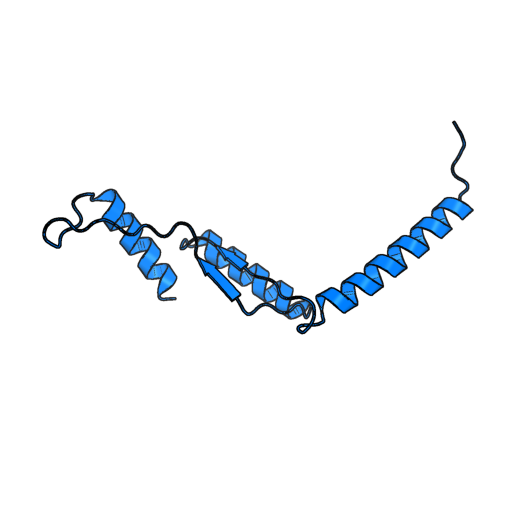 ? 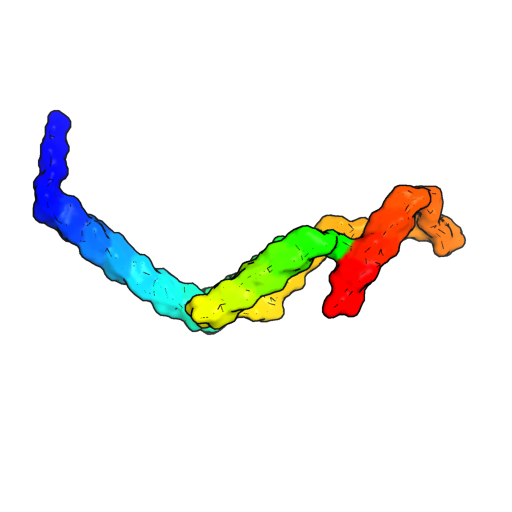12.035 -4.342 -11.339 1.00 93.62 94 SER A CA 1
ATOM 757 C C . SER A 1 94 ? 12.391 -5.380 -10.280 1.00 93.62 94 SER A C 1
ATOM 759 O O . SER A 1 94 ? 11.525 -6.140 -9.868 1.00 93.62 94 SER A O 1
ATOM 761 N N . LYS A 1 95 ? 13.629 -5.357 -9.764 1.00 94.19 95 LYS A N 1
ATOM 762 C CA . LYS A 1 95 ? 14.052 -6.273 -8.694 1.00 94.19 95 LYS A CA 1
ATOM 763 C C . LYS A 1 95 ? 13.175 -6.155 -7.442 1.00 94.19 95 LYS A C 1
ATOM 765 O O . LYS A 1 95 ? 12.925 -7.157 -6.789 1.00 94.19 95 LYS A O 1
ATOM 770 N N . TYR A 1 96 ? 12.764 -4.940 -7.089 1.00 93.50 96 TYR A N 1
ATOM 771 C CA . TYR A 1 96 ? 11.918 -4.689 -5.922 1.00 93.50 96 TYR A CA 1
ATOM 772 C C . TYR A 1 96 ? 10.430 -4.929 -6.193 1.00 93.50 96 TYR A C 1
ATOM 774 O O . TYR A 1 96 ? 9.684 -5.140 -5.250 1.00 93.50 96 TYR A O 1
ATOM 782 N N . LEU A 1 97 ? 9.999 -4.893 -7.455 1.00 92.31 97 LEU A N 1
ATOM 783 C CA . LEU A 1 97 ? 8.620 -5.183 -7.849 1.00 92.31 97 LEU A CA 1
ATOM 784 C C . LEU A 1 97 ? 8.338 -6.693 -7.941 1.00 92.31 97 LEU A C 1
ATOM 786 O O . LEU A 1 97 ? 7.195 -7.107 -7.812 1.00 92.31 97 LEU A O 1
ATOM 790 N N . GLU A 1 98 ? 9.370 -7.501 -8.201 1.00 90.50 98 GLU A N 1
ATOM 791 C CA . GLU A 1 98 ? 9.295 -8.971 -8.223 1.00 90.50 98 GLU A CA 1
ATOM 792 C C . GLU A 1 98 ? 9.306 -9.612 -6.822 1.00 90.50 98 GLU A C 1
ATOM 794 O O . GLU A 1 98 ? 9.039 -10.810 -6.712 1.00 90.50 98 GLU A O 1
ATOM 799 N N . GLN A 1 99 ? 9.656 -8.844 -5.782 1.00 79.06 99 GLN A N 1
ATOM 800 C CA . GLN A 1 99 ? 9.615 -9.277 -4.378 1.00 79.06 99 GLN A CA 1
ATOM 801 C C . GLN A 1 99 ? 8.193 -9.243 -3.829 1.00 79.06 99 GLN A C 1
ATOM 803 O O . GLN A 1 99 ? 7.855 -10.199 -3.096 1.00 79.06 99 GLN A O 1
#

Radius of gyration: 23.04 Å; chains: 1; bounding box: 39×46×67 Å

Organism: Teladorsagia circumcincta (NCBI:txid45464)

Sequence (99 aa):
MGELSMDDTLRKFNETLDQVKRMNVEFKNPDLTTFVCVCIAEFLSLYETERLIQELTKQGIDTHNIIVNQLLFPDTTDGCVQCKKCQARFRIQSKYLEQ

InterPro domains:
  IPR016300 Arsenical pump ATPase, ArsA/GET3 [PTHR10803] (5-99)
  IPR025723 ArsA/GET3, Anion-transporting ATPase-like domain [PF02374] (1-99)
  IPR027417 P-loop containing nucleoside triphosphate hydrolase [G3DSA:3.40.50.300] (1-99)
  IPR027417 P-loop containing nucleoside triphosphate hydrolase [SSF52540] (7-97)